Protein AF-K0F991-F1 (afdb_monomer)

Sequence (152 aa):
MQLTHLAVCAATAFAVVGAATGCGTNDTDHSAHAGSSAAAAPARTVTHSTSAATTRDAADPSVTPAQGNIVEDVNCGPVTDAGGGTRTVIAPGTPAGRVGCTEAINVATEYAQTVSNTDAQTVQGWQCHAQPDPRTPSACTKDGLRIELRAG

pLDDT: mean 74.63, std 24.06, range [32.0, 98.69]

Organism: Nocardia brasiliensis (strain ATCC 700358 / HUJEG-1) (NCBI:txid1133849)

Radius of gyration: 27.98 Å; Cα contacts (8 Å, |Δi|>4): 184; chains: 1; bounding box: 71×60×60 Å

Mean predicted aligned error: 19.63 Å

Secondary structure (DSSP, 8-state):
------------------------------------PPP---------------------TT-PPP---PPPPEEEEEEE-TTS-EEEEEE--BTTB---HHHHHHHHHHHHH---SSSEEEETTEEEEE-S-TTS-EEEEETTEEEEEEE-

Nearest PDB structures (foldseek):
  4hz0-assembly2_B  TM=2.000E-01  e=5.967E+00  Escherichia coli K-12

Solvent-accessible surface area (backbone atoms only — not comparable to full-atom values): 10184 Å² total; per-residue (Å²): 135,90,80,82,80,81,85,79,88,78,91,82,82,89,81,89,81,81,90,83,90,79,90,79,89,74,91,74,81,86,76,84,82,86,79,83,82,82,80,87,86,88,85,82,92,81,90,83,81,89,78,93,76,93,71,88,69,75,82,74,87,75,76,67,76,75,79,69,87,78,49,70,67,42,80,60,45,77,40,60,29,70,85,73,46,57,29,35,34,31,26,42,37,32,98,70,36,57,56,54,51,71,60,47,50,53,43,48,35,53,56,40,48,53,90,64,102,55,67,60,51,76,42,99,78,23,50,30,30,65,42,94,46,76,64,40,39,26,38,30,38,45,91,68,26,43,34,35,36,21,66,101

Structure (mmCIF, N/CA/C/O backbone):
data_AF-K0F991-F1
#
_entry.id   AF-K0F991-F1
#
loop_
_atom_site.group_PDB
_atom_site.id
_atom_site.type_symbol
_atom_site.label_atom_id
_atom_site.label_alt_id
_atom_site.label_comp_id
_atom_site.label_asym_id
_atom_site.label_entity_id
_atom_site.label_seq_id
_atom_site.pdbx_PDB_ins_code
_atom_site.Cartn_x
_atom_site.Cartn_y
_atom_site.Cartn_z
_atom_site.occupancy
_atom_site.B_iso_or_equiv
_atom_site.auth_seq_id
_atom_site.auth_comp_id
_atom_site.auth_asym_id
_atom_site.auth_atom_id
_atom_site.pdbx_PDB_model_num
ATOM 1 N N . MET A 1 1 ? 3.679 24.479 -19.689 1.00 43.28 1 MET A N 1
ATOM 2 C CA . MET A 1 1 ? 5.146 24.577 -19.850 1.00 43.28 1 MET A CA 1
ATOM 3 C C . MET A 1 1 ? 5.615 23.176 -20.213 1.00 43.28 1 MET A C 1
ATOM 5 O O . MET A 1 1 ? 5.377 22.265 -19.435 1.00 43.28 1 MET A O 1
ATOM 9 N N . GLN A 1 2 ? 6.077 22.973 -21.446 1.00 43.50 2 GLN A N 1
ATOM 10 C CA . GLN A 1 2 ? 6.310 21.656 -22.049 1.00 43.50 2 GLN A CA 1
ATOM 11 C C . GLN A 1 2 ? 7.630 21.072 -21.520 1.00 43.50 2 GLN A C 1
ATOM 13 O O . GLN A 1 2 ? 8.697 21.558 -21.884 1.00 43.50 2 GLN A O 1
ATOM 18 N N . LEU A 1 3 ? 7.563 20.083 -20.625 1.00 56.44 3 LEU A N 1
ATOM 19 C CA . LEU A 1 3 ? 8.743 19.406 -20.082 1.00 56.44 3 LEU A CA 1
ATOM 20 C C . LEU A 1 3 ? 9.192 18.312 -21.057 1.00 56.44 3 LEU A C 1
ATOM 22 O O . LEU A 1 3 ? 8.543 17.286 -21.232 1.00 56.44 3 LEU A O 1
ATOM 26 N N . THR A 1 4 ? 10.297 18.582 -21.742 1.00 65.94 4 THR A N 1
ATOM 27 C CA . THR A 1 4 ? 11.038 17.650 -22.594 1.00 65.94 4 THR A CA 1
ATOM 28 C C . THR A 1 4 ? 11.607 16.502 -21.760 1.00 65.94 4 THR A C 1
ATOM 30 O O . THR A 1 4 ? 12.564 16.693 -21.012 1.00 65.94 4 THR A O 1
ATOM 33 N N . HIS A 1 5 ? 11.034 15.308 -21.908 1.00 49.31 5 HIS A N 1
ATOM 34 C CA . HIS A 1 5 ? 11.564 14.072 -21.339 1.00 49.31 5 HIS A CA 1
ATOM 35 C C . HIS A 1 5 ? 12.651 13.505 -22.264 1.00 49.31 5 HIS A C 1
ATOM 37 O O . HIS A 1 5 ? 12.359 12.946 -23.319 1.00 49.31 5 HIS A O 1
ATOM 43 N N . LEU A 1 6 ? 13.918 13.674 -21.877 1.00 53.03 6 LEU A N 1
ATOM 44 C CA . LEU A 1 6 ? 15.047 12.963 -22.476 1.00 53.03 6 LEU A CA 1
ATOM 45 C C . LEU A 1 6 ? 15.046 11.520 -21.958 1.00 53.03 6 LEU A C 1
ATOM 47 O O . LEU A 1 6 ? 15.372 11.262 -20.802 1.00 53.03 6 LEU A O 1
ATOM 51 N N . ALA A 1 7 ? 14.653 10.593 -22.829 1.00 51.22 7 ALA A N 1
ATOM 52 C CA . ALA A 1 7 ? 14.771 9.159 -22.618 1.00 51.22 7 ALA A CA 1
ATOM 53 C C . ALA A 1 7 ? 16.254 8.755 -22.643 1.00 51.22 7 ALA A C 1
ATOM 55 O O . ALA A 1 7 ? 16.895 8.786 -23.692 1.00 51.22 7 ALA A O 1
ATOM 56 N N . VAL A 1 8 ? 16.806 8.379 -21.489 1.00 51.38 8 VAL A N 1
ATOM 57 C CA . VAL A 1 8 ? 18.114 7.720 -21.406 1.00 51.38 8 VAL A CA 1
ATOM 58 C C . VAL A 1 8 ? 17.865 6.220 -21.290 1.00 51.38 8 VAL A C 1
ATOM 60 O O . VAL A 1 8 ? 17.507 5.711 -20.232 1.00 51.38 8 VAL A O 1
ATOM 63 N N . CYS A 1 9 ? 18.024 5.517 -22.411 1.00 42.62 9 CYS A N 1
ATOM 64 C CA . CYS A 1 9 ? 18.113 4.064 -22.459 1.00 42.62 9 CYS A CA 1
ATOM 65 C C . C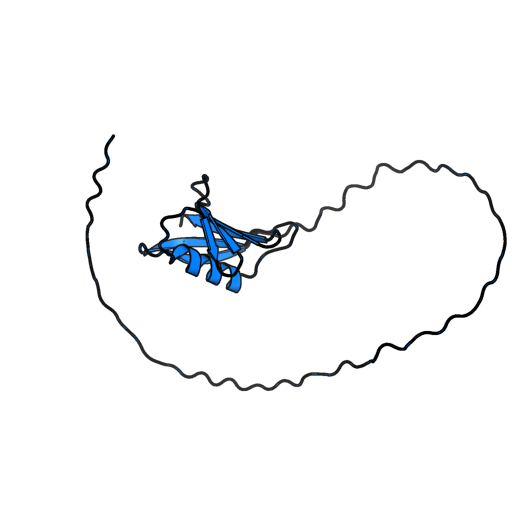YS A 1 9 ? 19.476 3.625 -21.908 1.00 42.62 9 CYS A C 1
ATOM 67 O O . CYS A 1 9 ? 20.502 3.891 -22.530 1.00 42.62 9 CYS A O 1
ATOM 69 N N . ALA A 1 10 ? 19.492 2.907 -20.788 1.00 51.72 10 ALA A N 1
ATOM 70 C CA . ALA A 1 10 ? 20.654 2.137 -20.360 1.00 51.72 10 ALA A CA 1
ATOM 71 C C . ALA A 1 10 ? 20.205 0.708 -20.038 1.00 51.72 10 ALA A C 1
ATOM 73 O O . ALA A 1 10 ? 19.615 0.436 -18.998 1.00 51.72 10 ALA A O 1
ATOM 74 N N . ALA A 1 11 ? 20.454 -0.191 -20.989 1.00 42.09 11 ALA A N 1
ATOM 75 C CA . ALA A 1 11 ? 20.351 -1.627 -20.811 1.00 42.09 11 ALA A CA 1
ATOM 76 C C . ALA A 1 11 ? 21.566 -2.119 -20.012 1.00 42.09 11 ALA A C 1
ATOM 78 O O . ALA A 1 11 ? 22.698 -1.929 -20.456 1.00 42.09 11 ALA A O 1
ATOM 79 N N . THR A 1 12 ? 21.355 -2.787 -18.879 1.00 51.84 12 THR A N 1
ATOM 80 C CA . THR A 1 12 ? 22.387 -3.625 -18.254 1.00 51.84 12 THR A CA 1
ATOM 81 C C . THR A 1 12 ? 21.810 -4.973 -17.846 1.00 51.84 12 THR A C 1
ATOM 83 O O . THR A 1 12 ? 20.674 -5.104 -17.401 1.00 51.84 12 THR A O 1
ATOM 86 N N . ALA A 1 13 ? 22.605 -5.992 -18.149 1.00 47.47 13 ALA A N 1
ATOM 87 C CA . ALA A 1 13 ? 22.217 -7.372 -18.344 1.00 47.47 13 ALA A CA 1
ATOM 88 C C . ALA A 1 13 ? 22.165 -8.209 -17.055 1.00 47.47 13 ALA A C 1
ATOM 90 O O . ALA A 1 13 ? 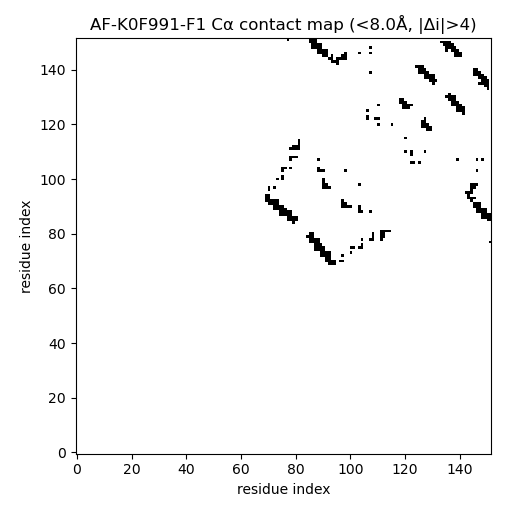22.801 -7.907 -16.050 1.00 47.47 13 ALA A O 1
ATOM 91 N N . PHE A 1 14 ? 21.420 -9.306 -17.184 1.00 45.44 14 PHE A N 1
ATOM 92 C CA . PHE A 1 14 ? 21.256 -10.457 -16.303 1.00 45.44 14 PHE A CA 1
ATOM 93 C C . PHE A 1 14 ? 22.506 -10.908 -15.528 1.00 45.44 14 PHE A C 1
ATOM 95 O O . PHE A 1 14 ? 23.559 -11.158 -16.112 1.00 45.44 14 PHE A O 1
ATOM 102 N N . ALA A 1 15 ? 22.312 -11.198 -14.239 1.00 51.69 15 ALA A N 1
ATOM 103 C CA . ALA A 1 15 ? 23.122 -12.153 -13.488 1.00 51.69 15 ALA A CA 1
ATOM 104 C C . ALA A 1 15 ? 22.183 -13.128 -12.757 1.00 51.69 15 ALA A C 1
ATOM 106 O O . ALA A 1 15 ? 21.577 -12.797 -11.742 1.00 51.69 15 ALA A O 1
ATOM 107 N N . VAL A 1 16 ? 22.034 -14.330 -13.316 1.00 50.00 16 VAL A N 1
ATOM 108 C CA . VAL A 1 16 ? 21.346 -15.465 -12.687 1.00 50.00 16 VAL A CA 1
ATOM 109 C C . VAL A 1 16 ? 22.359 -16.160 -11.780 1.00 50.00 16 VAL A C 1
ATOM 111 O O . VAL A 1 16 ? 23.336 -16.715 -12.280 1.00 50.00 16 VAL A O 1
ATOM 114 N N . VAL A 1 17 ? 22.147 -16.142 -10.461 1.00 55.12 17 VAL A N 1
ATOM 115 C CA . VAL A 1 17 ? 22.965 -16.905 -9.503 1.00 55.12 17 VAL A CA 1
ATOM 116 C C . VAL A 1 17 ? 22.103 -17.935 -8.770 1.00 55.12 17 VAL A C 1
ATOM 118 O O . VAL A 1 17 ? 21.305 -17.612 -7.900 1.00 55.12 17 VAL A O 1
ATOM 121 N N . GLY A 1 18 ? 22.277 -19.180 -9.219 1.00 43.34 18 GLY A N 1
ATOM 122 C CA . GLY A 1 18 ? 22.481 -20.423 -8.462 1.00 43.34 18 GLY A CA 1
ATOM 123 C C . GLY A 1 18 ? 21.960 -20.606 -7.028 1.00 43.34 18 GLY A C 1
ATOM 124 O O . GLY A 1 18 ? 22.493 -20.032 -6.090 1.00 43.34 18 GLY A O 1
ATOM 125 N N . ALA A 1 19 ? 21.041 -21.573 -6.911 1.00 37.34 19 ALA A N 1
ATOM 126 C CA . ALA A 1 19 ? 21.036 -22.750 -6.024 1.00 37.34 19 ALA A CA 1
ATOM 127 C C . ALA A 1 19 ? 21.450 -22.640 -4.536 1.00 37.34 19 ALA A C 1
ATOM 129 O O . ALA A 1 19 ? 22.626 -22.497 -4.216 1.00 37.34 19 ALA A O 1
ATOM 130 N N . ALA A 1 20 ? 20.510 -22.994 -3.646 1.00 49.53 20 ALA A N 1
ATOM 131 C CA . ALA A 1 20 ? 20.776 -23.878 -2.505 1.00 49.53 20 ALA A CA 1
ATOM 132 C C . ALA A 1 20 ? 19.497 -24.608 -2.053 1.00 49.53 20 ALA A C 1
ATOM 134 O O . ALA A 1 20 ? 18.445 -24.015 -1.830 1.00 49.53 20 ALA A O 1
ATOM 135 N N . THR A 1 21 ? 19.623 -25.924 -1.936 1.00 45.50 21 THR A N 1
ATOM 136 C CA . THR A 1 21 ? 18.676 -26.896 -1.389 1.00 45.50 21 THR A CA 1
ATOM 137 C C . THR A 1 21 ? 18.523 -26.745 0.125 1.00 45.50 21 THR A C 1
ATOM 139 O O . THR A 1 21 ? 19.514 -26.838 0.846 1.00 45.50 21 THR A O 1
ATOM 142 N N . GLY A 1 22 ? 17.289 -26.617 0.614 1.00 40.12 22 GLY A N 1
ATOM 143 C CA . GLY A 1 22 ? 16.950 -26.751 2.031 1.00 40.12 22 GLY A CA 1
ATOM 144 C C . GLY A 1 22 ? 15.817 -27.754 2.210 1.00 40.12 22 GLY A C 1
ATOM 145 O O . GLY A 1 22 ? 14.651 -27.385 2.151 1.00 40.12 22 GLY A O 1
ATOM 146 N N . CYS A 1 23 ? 16.170 -29.029 2.391 1.00 42.16 23 CYS A N 1
ATOM 147 C CA . CYS A 1 23 ? 15.261 -30.042 2.920 1.00 42.16 23 CYS A CA 1
ATOM 148 C C . CYS A 1 23 ? 15.019 -29.741 4.403 1.00 42.16 23 CYS A C 1
ATOM 150 O O . CYS A 1 23 ? 15.968 -29.712 5.183 1.00 42.16 23 CYS A O 1
ATOM 152 N N . GLY A 1 24 ? 13.765 -29.537 4.785 1.00 48.66 24 GLY A N 1
ATOM 153 C CA . GLY A 1 24 ? 13.329 -29.473 6.175 1.00 48.66 24 GLY A CA 1
ATOM 154 C C . GLY A 1 24 ? 12.065 -30.300 6.320 1.00 48.66 24 GLY A C 1
ATOM 155 O O . GLY A 1 24 ? 10.964 -29.780 6.179 1.00 48.66 24 GLY A O 1
ATOM 156 N N . THR A 1 25 ? 12.240 -31.603 6.517 1.00 48.09 25 THR A N 1
ATOM 157 C CA . THR A 1 25 ? 11.174 -32.552 6.835 1.00 48.09 25 THR A CA 1
ATOM 158 C C . THR A 1 25 ? 10.936 -32.500 8.337 1.00 48.09 25 THR A C 1
ATOM 160 O O . THR A 1 25 ? 11.799 -32.928 9.097 1.00 48.09 25 THR A O 1
ATOM 163 N N . ASN A 1 26 ? 9.778 -32.017 8.772 1.00 56.16 26 ASN A N 1
ATOM 164 C CA . ASN A 1 26 ? 9.252 -32.332 10.094 1.00 56.16 26 ASN A CA 1
ATOM 165 C C . ASN A 1 26 ? 7.737 -32.477 9.986 1.00 56.16 26 ASN A C 1
ATOM 167 O O . ASN A 1 26 ? 6.984 -31.51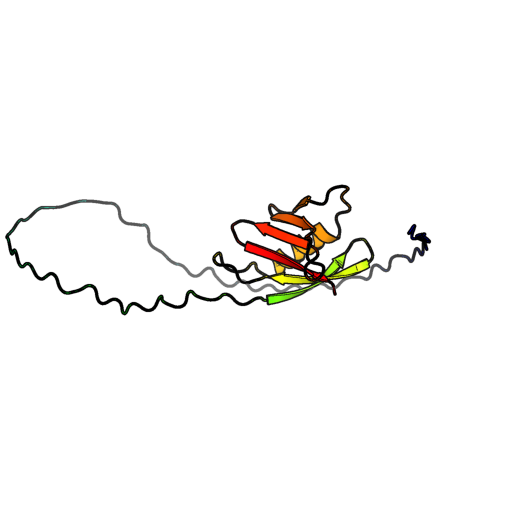2 10.106 1.00 56.16 26 ASN A O 1
ATOM 171 N N . ASP A 1 27 ? 7.319 -33.717 9.741 1.00 44.97 27 ASP A N 1
ATOM 172 C CA . ASP A 1 27 ? 6.026 -34.242 10.146 1.00 44.97 27 ASP A CA 1
ATOM 173 C C . ASP A 1 27 ? 5.733 -33.811 11.591 1.00 44.97 27 ASP A C 1
ATOM 175 O O . ASP A 1 27 ? 6.534 -34.016 12.505 1.00 44.97 27 ASP A O 1
ATOM 179 N N . THR A 1 28 ? 4.596 -33.162 11.809 1.00 57.66 28 THR A N 1
ATOM 180 C CA . THR A 1 28 ? 4.004 -33.052 13.141 1.00 57.66 28 THR A CA 1
ATOM 181 C C . THR A 1 28 ? 2.525 -33.330 12.992 1.00 57.66 28 THR A C 1
ATOM 183 O O . THR A 1 28 ? 1.777 -32.606 12.330 1.00 57.66 28 THR A O 1
ATOM 186 N N . ASP A 1 29 ? 2.172 -34.467 13.569 1.00 47.69 29 ASP A N 1
ATOM 187 C CA . ASP A 1 29 ? 0.898 -35.144 13.538 1.00 47.69 29 ASP A CA 1
ATOM 188 C C . ASP A 1 29 ? -0.301 -34.219 13.730 1.00 47.69 29 ASP A C 1
ATOM 190 O O . ASP A 1 29 ? -0.376 -33.389 14.642 1.00 47.69 29 ASP A O 1
ATOM 194 N N . HIS A 1 30 ? -1.292 -34.434 12.869 1.00 52.72 30 HIS A N 1
ATOM 195 C CA . HIS A 1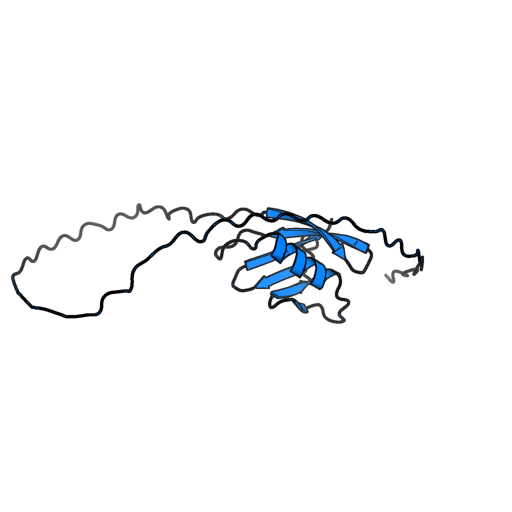 30 ? -2.630 -33.887 13.002 1.00 52.72 30 HIS A CA 1
ATOM 196 C C . HIS A 1 30 ? -3.288 -34.489 14.244 1.00 52.72 30 HIS A C 1
ATOM 198 O O . HIS A 1 30 ? -3.914 -35.548 14.207 1.00 52.72 30 HIS A O 1
ATOM 204 N N . SER A 1 31 ? -3.113 -33.800 15.368 1.00 51.69 31 SER A N 1
ATOM 205 C CA . SER A 1 31 ? -3.831 -34.093 16.598 1.00 51.69 31 SER A CA 1
ATOM 206 C C . SER A 1 31 ? -5.328 -33.866 16.392 1.00 51.69 31 SER A C 1
ATOM 208 O O . SER A 1 31 ? -5.783 -32.805 15.969 1.00 51.69 31 SER A O 1
ATOM 210 N N . ALA A 1 32 ? -6.060 -34.933 16.684 1.00 42.50 32 ALA A N 1
ATOM 211 C CA . ALA A 1 32 ? -7.500 -35.092 16.670 1.00 42.50 32 ALA A CA 1
ATOM 212 C C . ALA A 1 32 ? -8.297 -33.965 17.351 1.00 42.50 32 ALA A C 1
ATOM 214 O O . ALA A 1 32 ? -7.936 -33.518 18.430 1.00 42.50 32 ALA A O 1
ATOM 215 N N . HIS A 1 33 ? -9.464 -33.650 16.784 1.00 41.97 33 HIS A N 1
ATOM 216 C CA . HIS A 1 33 ? -10.719 -33.367 17.501 1.00 41.97 33 HIS A CA 1
ATOM 217 C C . HIS A 1 33 ? -11.860 -33.654 16.499 1.00 41.97 33 HIS A C 1
ATOM 219 O O . HIS A 1 33 ? -12.031 -32.934 15.526 1.00 41.97 33 HIS A O 1
ATOM 225 N N . ALA A 1 34 ? -12.445 -34.854 16.471 1.00 44.56 34 ALA A N 1
ATOM 226 C CA . ALA A 1 34 ? -13.447 -35.402 17.391 1.00 44.56 34 ALA A CA 1
ATOM 227 C C . ALA A 1 34 ? -14.792 -34.653 17.363 1.00 44.56 34 ALA A C 1
ATOM 229 O O . ALA A 1 34 ? -14.881 -33.507 17.790 1.00 44.56 34 ALA A O 1
ATOM 230 N N . GLY A 1 35 ? -15.848 -35.385 16.987 1.00 42.34 35 GLY A N 1
ATOM 231 C CA . GLY A 1 35 ? -17.174 -35.201 17.580 1.00 42.34 35 GLY A CA 1
ATOM 232 C C . GLY A 1 35 ? -18.279 -34.760 16.632 1.00 42.34 35 GLY A C 1
ATOM 233 O O . GLY A 1 35 ? -18.671 -33.600 16.631 1.00 42.34 35 GLY A O 1
ATOM 234 N N . SER A 1 36 ? -18.824 -35.724 15.890 1.00 50.91 36 SER A N 1
ATOM 235 C CA . SER A 1 36 ? -20.085 -35.640 15.155 1.00 50.91 36 SER A CA 1
ATOM 236 C C . SER A 1 36 ? -21.192 -34.962 15.968 1.00 50.91 36 SER A C 1
ATOM 238 O O . SER A 1 36 ? -21.515 -35.384 17.079 1.00 50.91 36 SER A O 1
ATOM 240 N N . SER A 1 37 ? -21.799 -33.928 15.388 1.00 47.97 37 SER A N 1
ATOM 241 C CA . SER A 1 37 ? -22.950 -33.231 15.952 1.00 47.97 37 SER A CA 1
ATOM 242 C C . SER A 1 37 ? -24.149 -34.177 16.067 1.00 47.97 37 SER A C 1
ATOM 244 O O . SER A 1 37 ? -24.618 -34.738 15.076 1.00 47.97 37 SER A O 1
ATOM 246 N N . ALA A 1 38 ? -24.626 -34.360 17.297 1.00 45.34 38 ALA A N 1
ATOM 247 C CA . ALA A 1 38 ? -25.811 -35.137 17.616 1.00 45.34 38 ALA A CA 1
ATOM 248 C C . ALA A 1 38 ? -27.073 -34.487 17.029 1.00 45.34 38 ALA A C 1
ATOM 250 O O . ALA A 1 38 ? -27.307 -33.285 17.166 1.00 45.34 38 ALA A O 1
ATOM 251 N N . ALA A 1 39 ? -27.887 -35.322 16.388 1.00 43.75 39 ALA A N 1
ATOM 252 C CA . ALA A 1 39 ? -29.185 -34.976 15.845 1.00 43.75 39 ALA A CA 1
ATOM 253 C C . ALA A 1 39 ? -30.269 -34.890 16.939 1.00 43.75 39 ALA A C 1
ATOM 255 O O . ALA A 1 39 ? -30.332 -35.712 17.849 1.00 43.75 39 ALA A O 1
ATOM 256 N N . ALA A 1 40 ? -31.109 -33.868 16.767 1.00 32.00 40 ALA A N 1
ATOM 257 C CA . ALA A 1 40 ? -32.489 -33.647 17.203 1.00 32.00 40 ALA A CA 1
ATOM 258 C C . ALA A 1 40 ? -33.236 -34.717 18.035 1.00 32.00 40 ALA A C 1
ATOM 260 O O . ALA A 1 40 ? -33.385 -35.855 17.602 1.00 32.00 40 ALA A O 1
ATOM 261 N N . ALA A 1 41 ? -33.927 -34.253 19.090 1.00 40.12 41 ALA A N 1
ATOM 262 C CA . ALA A 1 41 ? -35.376 -34.462 19.278 1.00 40.12 41 ALA A CA 1
ATOM 263 C C . ALA A 1 41 ? -35.964 -33.529 20.374 1.00 40.12 41 ALA A C 1
ATOM 265 O O . ALA A 1 41 ? -35.247 -33.170 21.308 1.00 40.12 41 ALA A O 1
ATOM 266 N N . PRO A 1 42 ? -37.255 -33.131 20.286 1.00 50.22 42 PRO A N 1
ATOM 267 C CA . PRO A 1 42 ? -37.875 -32.109 21.134 1.00 50.22 42 PRO A CA 1
ATOM 268 C C . PRO A 1 42 ? -38.727 -32.699 22.271 1.00 50.22 42 PRO A C 1
ATOM 270 O O . PRO A 1 42 ? -39.351 -33.747 22.105 1.00 50.22 42 PRO A O 1
ATOM 273 N N . ALA A 1 43 ? -38.869 -31.977 23.389 1.00 38.56 43 ALA A N 1
ATOM 274 C CA . ALA A 1 43 ? -39.956 -32.226 24.336 1.00 38.56 43 ALA A CA 1
ATOM 275 C C . ALA A 1 43 ? -40.281 -31.026 25.252 1.00 38.56 43 ALA A C 1
ATOM 277 O O . ALA A 1 43 ? -39.513 -30.684 26.141 1.00 38.56 43 ALA A O 1
ATOM 278 N N . ARG A 1 44 ? -41.520 -30.537 25.084 1.00 43.56 44 ARG A N 1
ATOM 279 C CA . ARG A 1 44 ? -42.522 -30.281 26.143 1.00 43.56 44 ARG A CA 1
ATOM 280 C C . ARG A 1 44 ? -42.407 -29.013 27.009 1.00 43.56 44 ARG A C 1
ATOM 282 O O . ARG A 1 44 ? -41.754 -28.975 28.039 1.00 43.56 44 ARG A O 1
ATOM 289 N N . THR A 1 45 ? -43.209 -28.029 26.601 1.00 38.69 45 THR A N 1
ATOM 290 C CA . THR A 1 45 ? -44.314 -27.393 27.352 1.00 38.69 45 THR A CA 1
ATOM 291 C C . THR A 1 45 ? -44.398 -27.628 28.868 1.00 38.69 45 THR A C 1
ATOM 293 O O . THR A 1 45 ? -44.756 -28.734 29.255 1.00 38.69 45 THR A O 1
ATOM 296 N N . VAL A 1 46 ? -44.253 -26.558 29.669 1.00 47.91 46 VAL A N 1
ATOM 297 C CA . VAL A 1 46 ? -45.114 -26.155 30.820 1.00 47.91 46 VAL A CA 1
ATOM 298 C C . VAL A 1 46 ? -44.869 -24.643 31.047 1.00 47.91 46 VAL A C 1
ATOM 300 O O . VAL A 1 46 ? -43.743 -24.238 31.297 1.00 47.91 46 VAL A O 1
ATOM 303 N N . THR A 1 47 ? -45.769 -23.743 30.646 1.00 35.78 47 THR A N 1
ATOM 304 C CA . THR A 1 47 ? -46.748 -23.017 31.490 1.00 35.78 47 THR A CA 1
ATOM 305 C C . THR A 1 47 ? -46.204 -22.528 32.847 1.00 35.78 47 THR A C 1
ATOM 307 O O . THR A 1 47 ? -45.801 -23.342 33.669 1.00 35.78 47 THR A O 1
ATOM 310 N N . HIS A 1 48 ? -46.242 -21.213 33.108 1.00 41.19 48 HIS A N 1
ATOM 311 C CA . HIS A 1 48 ? -47.049 -20.572 34.169 1.00 41.19 48 HIS A CA 1
ATOM 312 C C . HIS A 1 48 ? -46.561 -19.156 34.534 1.00 41.19 48 HIS A C 1
ATOM 314 O O . HIS A 1 48 ? -45.415 -18.939 34.904 1.00 41.19 48 HIS A O 1
ATOM 320 N N . SER A 1 49 ? -47.546 -18.255 34.523 1.00 42.16 49 SER A N 1
ATOM 321 C CA . SER A 1 49 ? -47.780 -17.166 35.478 1.00 42.16 49 SER A CA 1
ATOM 322 C C . SER A 1 49 ? -46.877 -15.927 35.485 1.00 42.16 49 SER A C 1
ATOM 324 O O . SER A 1 49 ? -45.824 -15.871 36.104 1.00 42.16 49 SER A O 1
ATOM 326 N N . THR A 1 50 ? -47.439 -14.880 34.876 1.00 37.69 50 THR A N 1
ATOM 327 C CA . THR A 1 50 ? -47.765 -13.587 35.504 1.00 37.69 50 THR A CA 1
ATOM 328 C C . THR A 1 50 ? -46.782 -13.025 36.535 1.00 37.69 50 THR A C 1
ATOM 330 O O . THR A 1 50 ? -46.782 -13.424 37.695 1.00 37.69 50 THR A O 1
ATOM 333 N N . SER A 1 51 ? -46.100 -11.942 36.164 1.00 42.75 51 SER A N 1
ATOM 334 C CA . SER A 1 51 ? -45.953 -10.768 37.032 1.00 42.75 51 SER A CA 1
ATOM 335 C C . SER A 1 51 ? -45.698 -9.537 36.175 1.00 42.75 51 SER A C 1
ATOM 337 O O . SER A 1 51 ? -44.640 -9.363 35.578 1.00 42.75 51 SER A O 1
ATOM 339 N N . ALA A 1 52 ? -46.723 -8.694 36.100 1.00 41.88 52 ALA A N 1
ATOM 340 C CA . ALA A 1 52 ? -46.576 -7.303 35.734 1.00 41.88 52 ALA A CA 1
ATOM 341 C C . ALA A 1 52 ? -45.767 -6.602 36.834 1.00 41.88 52 ALA A C 1
ATOM 343 O O . ALA A 1 52 ? -46.176 -6.604 37.992 1.00 41.88 52 ALA A O 1
ATOM 344 N N . ALA A 1 53 ? -44.648 -5.985 36.470 1.00 49.81 53 ALA A N 1
ATOM 345 C CA . ALA A 1 53 ? -44.013 -4.949 37.270 1.00 49.81 53 ALA A CA 1
ATOM 346 C C . ALA A 1 53 ? -43.395 -3.931 36.314 1.00 49.81 53 ALA A C 1
ATOM 348 O O . ALA A 1 53 ? -42.335 -4.125 35.727 1.00 49.81 53 ALA A O 1
ATOM 349 N N . THR A 1 54 ? -44.145 -2.856 36.117 1.00 41.53 54 THR A N 1
ATOM 350 C CA . THR A 1 54 ? -43.720 -1.630 35.463 1.00 41.53 54 THR A CA 1
ATOM 351 C C . THR A 1 54 ? -42.663 -0.953 36.331 1.00 41.53 54 THR A C 1
ATOM 353 O O . THR A 1 54 ? -43.007 -0.292 37.305 1.00 41.53 54 THR A O 1
ATOM 356 N N . THR A 1 55 ? -41.395 -1.039 35.950 1.00 46.81 55 THR A N 1
ATOM 357 C CA . THR A 1 55 ? -40.409 -0.008 36.281 1.00 46.81 55 THR A CA 1
ATOM 358 C C . THR A 1 55 ? -39.750 0.429 34.984 1.00 46.81 55 THR A C 1
ATOM 360 O O . THR A 1 55 ? -38.925 -0.259 34.392 1.00 46.81 55 THR A O 1
ATOM 363 N N . ARG A 1 56 ? -40.189 1.597 34.505 1.00 48.31 56 ARG A N 1
ATOM 364 C CA . ARG A 1 56 ? -39.426 2.425 33.573 1.00 48.31 56 ARG A CA 1
ATOM 365 C C . ARG A 1 56 ? -38.231 2.952 34.360 1.00 48.31 56 ARG A C 1
ATOM 367 O O . ARG A 1 56 ? -38.270 4.082 34.835 1.00 48.31 56 ARG A O 1
ATOM 374 N N . ASP A 1 57 ? -37.246 2.095 34.589 1.00 50.66 57 ASP A N 1
ATOM 375 C CA . ASP A 1 57 ? -35.955 2.564 35.059 1.00 50.66 57 ASP A CA 1
ATOM 376 C C . ASP A 1 57 ? -35.283 3.260 33.882 1.00 50.66 57 ASP A C 1
ATOM 378 O O . ASP A 1 57 ? -35.312 2.781 32.743 1.00 50.66 57 ASP A O 1
ATOM 382 N N . ALA A 1 58 ? -34.840 4.477 34.151 1.00 54.69 58 ALA A N 1
ATOM 383 C CA . ALA A 1 58 ? -34.314 5.387 33.165 1.00 54.69 58 ALA A CA 1
ATOM 384 C C . ALA A 1 58 ? -33.176 4.701 32.406 1.00 54.69 58 ALA A C 1
ATOM 386 O O . ALA A 1 58 ? -32.292 4.099 33.010 1.00 54.69 58 ALA A O 1
ATOM 387 N N . ALA A 1 59 ? -33.207 4.795 31.077 1.00 54.19 59 ALA A N 1
ATOM 388 C CA . ALA A 1 59 ? -32.055 4.463 30.261 1.00 54.19 59 ALA A CA 1
ATOM 389 C C . ALA A 1 59 ? -30.874 5.292 30.779 1.00 54.19 59 ALA A C 1
ATOM 391 O O . ALA A 1 59 ? -30.869 6.508 30.603 1.00 54.19 59 ALA A O 1
ATOM 392 N N . ASP A 1 60 ? -29.933 4.644 31.463 1.00 59.28 60 ASP A N 1
ATOM 393 C CA . ASP A 1 60 ? -28.642 5.222 31.806 1.00 59.28 60 ASP A CA 1
ATOM 394 C C . ASP A 1 60 ? -27.962 5.636 30.488 1.00 59.28 60 ASP A C 1
ATOM 396 O O . ASP A 1 60 ? -27.664 4.773 29.656 1.00 59.28 60 ASP A O 1
ATOM 400 N N . PRO A 1 61 ? -27.749 6.938 30.227 1.00 59.84 61 PRO A N 1
ATOM 401 C CA . PRO A 1 61 ? -27.086 7.377 29.009 1.00 59.84 61 PRO A CA 1
ATOM 402 C C . PRO A 1 61 ? -25.552 7.278 29.115 1.00 59.84 61 PRO A C 1
ATOM 404 O O . PRO A 1 61 ? -24.853 7.934 28.346 1.00 59.84 61 PRO A O 1
ATOM 407 N N . SER A 1 62 ? -25.001 6.471 30.032 1.00 57.75 62 SER A N 1
ATOM 408 C CA . SER A 1 62 ? -23.558 6.405 30.299 1.00 57.75 62 SER A CA 1
ATOM 409 C C . SER A 1 62 ? -22.862 5.205 29.655 1.00 57.75 62 SER A C 1
ATOM 411 O O . SER A 1 62 ? -21.715 4.904 30.000 1.00 57.75 62 SER A O 1
ATOM 413 N N . VAL A 1 63 ? -23.483 4.542 28.670 1.00 57.97 63 VAL A N 1
ATOM 414 C CA . VAL A 1 63 ? -22.755 3.599 27.808 1.00 57.97 63 VAL A CA 1
ATOM 415 C C . VAL A 1 63 ? -21.816 4.407 26.912 1.00 57.97 63 VAL A C 1
ATOM 417 O O . VAL A 1 63 ? -22.150 4.798 25.795 1.00 57.97 63 VAL A O 1
ATOM 420 N N . THR A 1 64 ? -20.620 4.678 27.431 1.00 66.75 64 THR A N 1
ATOM 421 C CA . THR A 1 64 ? -19.485 5.122 26.622 1.00 66.75 64 THR A CA 1
ATOM 422 C C . THR A 1 64 ? -19.313 4.077 25.521 1.00 66.75 64 THR A C 1
ATOM 424 O O . THR A 1 64 ? -19.187 2.896 25.861 1.00 66.75 64 THR A O 1
ATOM 427 N N . PRO A 1 65 ? -19.353 4.445 24.224 1.00 57.81 65 PRO A N 1
ATOM 428 C CA . PRO A 1 65 ? -19.132 3.485 23.156 1.00 57.81 65 PRO A CA 1
ATOM 429 C C . PRO A 1 65 ? -17.827 2.756 23.447 1.00 57.81 65 PRO A C 1
ATOM 431 O O . PRO A 1 65 ? -16.788 3.402 23.611 1.00 57.81 65 PRO A O 1
ATOM 434 N N . ALA A 1 66 ? -17.892 1.429 23.575 1.00 65.44 66 ALA A N 1
ATOM 435 C CA . ALA A 1 66 ? -16.691 0.621 23.678 1.00 65.44 66 ALA A CA 1
ATOM 436 C C . ALA A 1 66 ? -15.782 1.036 22.519 1.00 65.44 66 ALA A C 1
ATOM 438 O O . ALA A 1 66 ? -16.219 1.049 21.365 1.00 65.44 66 ALA A O 1
ATOM 439 N N . GLN A 1 67 ? -14.563 1.464 22.842 1.00 64.75 67 GLN A N 1
ATOM 440 C CA . GLN A 1 67 ? -13.570 1.841 21.848 1.00 64.75 67 GLN A CA 1
ATOM 441 C C . GLN A 1 67 ? -13.408 0.626 20.937 1.00 64.75 67 GLN A C 1
ATOM 443 O O . GLN A 1 67 ? -12.943 -0.423 21.381 1.00 64.75 67 GLN A O 1
ATOM 448 N N . GLY A 1 68 ? -13.902 0.728 19.700 1.00 70.62 68 GLY A N 1
ATOM 449 C CA . GLY A 1 68 ? -13.758 -0.350 18.732 1.00 70.62 68 GLY A CA 1
ATOM 450 C C . GLY A 1 68 ? -12.284 -0.730 18.638 1.00 70.62 68 GLY A C 1
ATOM 451 O O . GLY A 1 68 ? -11.422 0.140 18.761 1.00 70.62 68 GLY A O 1
ATOM 452 N N . ASN A 1 69 ? -11.992 -2.020 18.464 1.00 77.31 69 ASN A N 1
ATOM 453 C CA . ASN A 1 69 ? -10.619 -2.489 18.305 1.00 77.31 69 ASN A CA 1
ATOM 454 C C . ASN A 1 69 ? -9.971 -1.737 17.135 1.00 77.31 69 ASN A C 1
ATOM 456 O O . ASN A 1 69 ? -10.315 -1.971 15.976 1.00 77.31 69 ASN A O 1
ATOM 460 N N . ILE A 1 70 ? -9.067 -0.805 17.443 1.00 85.56 70 ILE A N 1
ATOM 461 C CA . ILE A 1 70 ? -8.285 -0.103 16.432 1.00 85.56 70 ILE A CA 1
ATOM 462 C C . ILE A 1 70 ? -7.237 -1.093 15.944 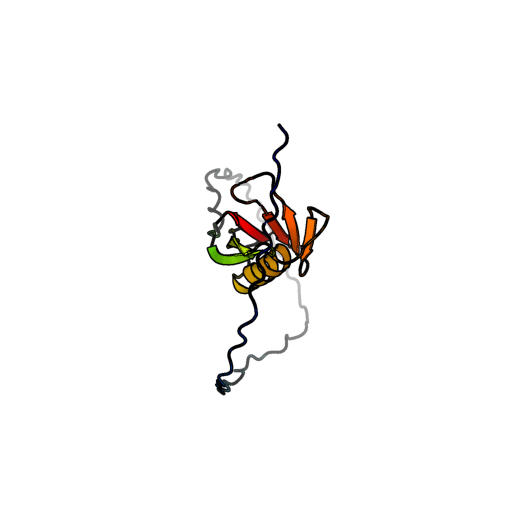1.00 85.56 70 ILE A C 1
ATOM 464 O O . ILE A 1 70 ? -6.408 -1.576 16.714 1.00 85.56 70 ILE A O 1
ATOM 468 N N . VAL A 1 71 ? -7.295 -1.417 14.660 1.00 92.81 71 VAL A N 1
ATOM 469 C CA . VAL A 1 71 ? -6.260 -2.201 13.997 1.00 92.81 71 VAL A CA 1
ATOM 470 C C . VAL A 1 71 ? -5.183 -1.214 13.552 1.00 92.81 71 VAL A C 1
ATOM 472 O O . VAL A 1 71 ? -5.494 -0.241 12.877 1.00 92.81 71 VAL A O 1
ATOM 475 N N . GLU A 1 72 ? -3.935 -1.418 13.965 1.00 95.44 72 GLU A N 1
ATOM 476 C CA . GLU A 1 72 ? -2.825 -0.539 13.567 1.00 95.44 72 GLU A CA 1
ATOM 477 C C . GLU A 1 72 ? -2.379 -0.792 12.119 1.00 95.44 72 GLU A C 1
ATOM 479 O O . GLU A 1 72 ? -2.562 -1.886 11.579 1.00 95.44 72 GLU A O 1
ATOM 484 N N . ASP A 1 73 ? -1.743 0.198 11.501 1.00 97.38 73 ASP A N 1
ATOM 485 C CA . ASP 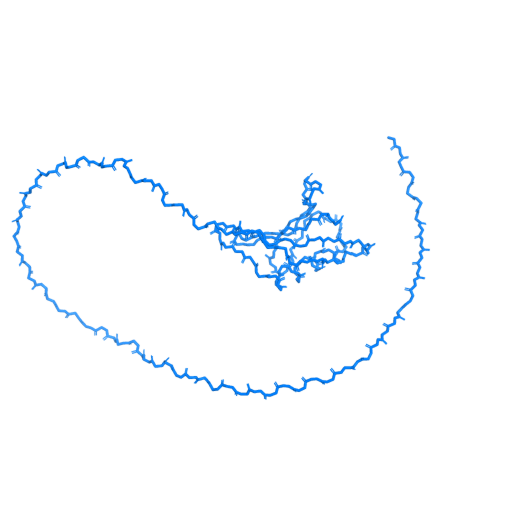A 1 73 ? -1.103 0.043 10.195 1.00 97.38 73 ASP A CA 1
ATOM 486 C C . ASP A 1 73 ? 0.200 -0.759 10.320 1.00 97.38 73 ASP A C 1
ATOM 488 O O . ASP A 1 73 ? 0.956 -0.599 11.278 1.00 97.38 73 ASP A O 1
ATOM 492 N N . VAL A 1 74 ? 0.510 -1.586 9.320 1.00 98.44 74 VAL A N 1
ATOM 493 C CA . VAL A 1 74 ? 1.782 -2.322 9.248 1.00 98.44 74 VAL A CA 1
ATOM 494 C C . VAL A 1 74 ? 2.541 -1.940 7.989 1.00 98.44 74 VAL A C 1
ATOM 496 O O . VAL A 1 74 ? 2.003 -1.990 6.885 1.00 98.44 74 VAL A O 1
ATOM 499 N N . ASN A 1 75 ? 3.820 -1.601 8.148 1.00 98.25 75 ASN A N 1
ATOM 500 C CA . ASN A 1 75 ? 4.742 -1.473 7.028 1.00 98.25 75 ASN A CA 1
ATOM 501 C C . ASN A 1 75 ? 5.235 -2.862 6.609 1.00 98.25 75 ASN A C 1
ATOM 503 O O . ASN A 1 75 ? 5.956 -3.520 7.357 1.00 98.25 75 ASN A O 1
ATOM 507 N N . CYS A 1 76 ? 4.842 -3.296 5.417 1.00 98.44 76 CYS A N 1
ATOM 508 C CA . CYS A 1 76 ? 5.200 -4.593 4.857 1.00 98.44 76 CYS A CA 1
ATOM 509 C C . CYS A 1 76 ? 6.520 -4.579 4.078 1.00 98.44 76 CYS A C 1
ATOM 511 O O . CYS A 1 76 ? 6.986 -5.636 3.658 1.00 98.44 76 CYS A O 1
ATOM 513 N N . GLY A 1 77 ? 7.143 -3.410 3.927 1.00 98.12 77 GLY A N 1
ATOM 514 C CA . GLY A 1 77 ? 8.429 -3.238 3.269 1.00 98.12 77 GLY A CA 1
ATOM 515 C C . GLY A 1 77 ? 8.322 -2.735 1.827 1.00 98.12 77 GLY A C 1
ATOM 516 O O . GLY A 1 77 ? 7.243 -2.358 1.360 1.00 98.12 77 GLY A O 1
ATOM 517 N N . PRO A 1 78 ? 9.466 -2.657 1.132 1.00 97.88 78 PRO A N 1
ATOM 518 C CA . PRO A 1 78 ? 9.538 -2.112 -0.213 1.00 97.88 78 PRO A CA 1
ATOM 519 C C . PRO A 1 78 ? 9.136 -3.127 -1.291 1.00 97.88 78 PRO A C 1
ATOM 521 O O . PRO A 1 78 ? 9.394 -4.323 -1.167 1.00 97.88 78 PRO A O 1
ATOM 524 N N . VAL A 1 79 ? 8.599 -2.616 -2.396 1.00 97.50 79 VAL A N 1
ATOM 525 C CA . VAL A 1 79 ? 8.461 -3.310 -3.686 1.00 97.50 79 VAL A CA 1
ATOM 526 C C . VAL A 1 79 ? 9.058 -2.450 -4.797 1.00 97.50 79 VAL A C 1
ATOM 528 O O . VAL A 1 79 ? 9.071 -1.221 -4.691 1.00 97.50 79 VAL A O 1
ATOM 531 N N . THR A 1 80 ? 9.548 -3.087 -5.859 1.00 96.69 80 THR A N 1
ATOM 532 C CA . THR A 1 80 ? 10.110 -2.401 -7.031 1.00 96.69 80 THR A CA 1
ATOM 533 C C . THR A 1 80 ? 9.090 -2.375 -8.166 1.00 96.69 80 THR A C 1
ATOM 535 O O . THR A 1 80 ? 8.544 -3.418 -8.529 1.00 96.69 80 THR A O 1
ATOM 538 N N . ASP A 1 81 ? 8.831 -1.190 -8.718 1.00 94.19 81 ASP A N 1
ATOM 539 C CA . ASP A 1 81 ? 7.947 -1.001 -9.870 1.00 94.19 81 ASP A CA 1
ATOM 540 C C . ASP A 1 81 ? 8.647 -1.302 -11.206 1.00 94.19 81 ASP A C 1
ATOM 542 O O . ASP A 1 81 ? 9.871 -1.432 -11.278 1.00 94.19 81 ASP A O 1
ATOM 546 N N . ALA A 1 82 ? 7.870 -1.415 -12.287 1.00 93.31 82 ALA A N 1
ATOM 547 C CA . ALA A 1 82 ? 8.390 -1.703 -13.628 1.00 93.31 82 ALA A CA 1
ATOM 548 C C . ALA A 1 82 ? 9.421 -0.671 -14.134 1.00 93.31 82 ALA A C 1
ATOM 550 O O . ALA A 1 82 ? 10.223 -0.985 -15.014 1.00 93.31 82 ALA A O 1
ATOM 551 N N . GLY A 1 83 ? 9.411 0.552 -13.594 1.00 92.94 83 GLY A N 1
ATOM 552 C CA . GLY A 1 83 ? 10.374 1.608 -13.903 1.00 92.94 83 GLY A CA 1
ATOM 553 C C . GLY A 1 83 ? 11.647 1.562 -13.053 1.00 92.94 83 GLY A C 1
ATOM 554 O O . GLY A 1 83 ? 12.510 2.423 -13.219 1.00 92.94 83 GLY A O 1
ATOM 555 N N . GLY A 1 84 ? 11.778 0.591 -12.14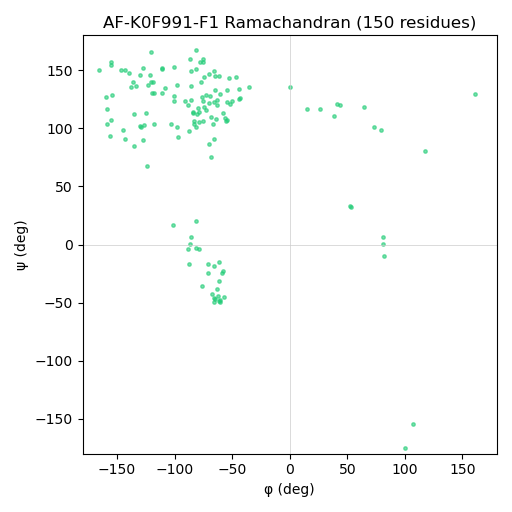4 1.00 94.06 84 GLY A N 1
ATOM 556 C CA . GLY A 1 84 ? 12.891 0.487 -11.200 1.00 94.06 84 GLY A CA 1
ATOM 557 C C . GLY A 1 84 ? 12.757 1.392 -9.971 1.00 94.06 84 GLY A C 1
ATOM 558 O O . GLY A 1 84 ? 13.695 1.473 -9.178 1.00 94.06 84 GLY A O 1
ATOM 559 N N . GLY A 1 85 ? 11.622 2.074 -9.797 1.00 94.00 85 GLY A N 1
ATOM 560 C CA . GLY A 1 85 ? 11.327 2.844 -8.593 1.00 94.00 85 GLY A CA 1
ATOM 561 C C . GLY A 1 85 ? 10.947 1.946 -7.416 1.00 94.00 85 GLY A C 1
ATOM 562 O O . GLY A 1 85 ? 10.551 0.795 -7.592 1.00 94.00 85 GLY A O 1
ATOM 563 N N . THR A 1 86 ? 11.061 2.478 -6.199 1.00 96.25 86 THR A N 1
ATOM 564 C CA . THR A 1 86 ? 10.685 1.766 -4.969 1.00 96.25 86 THR A CA 1
ATOM 565 C C . THR A 1 86 ? 9.414 2.362 -4.376 1.00 96.25 86 THR A C 1
ATOM 567 O O . THR A 1 86 ? 9.287 3.581 -4.241 1.00 96.25 86 THR A O 1
ATOM 570 N N . ARG A 1 87 ? 8.480 1.498 -3.974 1.00 96.44 87 ARG A N 1
ATOM 571 C CA . ARG A 1 87 ? 7.266 1.857 -3.231 1.00 96.44 87 ARG A CA 1
ATOM 572 C C . ARG A 1 87 ? 7.247 1.138 -1.898 1.00 96.44 87 ARG A C 1
ATOM 574 O O . ARG A 1 87 ? 7.593 -0.035 -1.832 1.00 96.44 87 ARG A O 1
ATOM 581 N N . THR A 1 88 ? 6.815 1.822 -0.847 1.00 98.44 88 THR A N 1
ATOM 582 C CA . THR A 1 88 ? 6.627 1.190 0.464 1.00 98.44 88 THR A CA 1
ATOM 583 C C . THR A 1 88 ? 5.203 0.668 0.565 1.00 98.44 88 THR A C 1
ATOM 585 O O . THR A 1 88 ? 4.255 1.439 0.419 1.00 98.44 88 THR A O 1
ATOM 588 N N . VAL A 1 89 ? 5.043 -0.625 0.826 1.00 98.62 89 VAL A N 1
ATOM 589 C CA . VAL A 1 89 ? 3.734 -1.263 0.969 1.00 98.62 89 VAL A CA 1
ATOM 590 C C . VAL A 1 89 ? 3.278 -1.157 2.413 1.00 98.62 89 VAL A C 1
ATOM 592 O O . VAL A 1 89 ? 3.932 -1.665 3.322 1.00 98.62 89 VAL A O 1
ATOM 595 N N . ILE A 1 90 ? 2.137 -0.513 2.624 1.00 98.56 90 ILE A N 1
ATOM 596 C CA . ILE A 1 90 ? 1.479 -0.422 3.922 1.00 98.56 90 ILE A CA 1
ATOM 597 C C . ILE A 1 90 ? 0.188 -1.238 3.869 1.00 98.56 90 ILE A C 1
ATOM 599 O O . ILE A 1 90 ? -0.623 -1.088 2.955 1.00 98.56 90 ILE A O 1
ATOM 603 N N . ALA A 1 91 ? -0.001 -2.094 4.865 1.00 98.50 91 ALA A N 1
ATOM 604 C CA . ALA A 1 91 ? -1.261 -2.760 5.150 1.00 98.50 91 ALA A CA 1
ATOM 605 C C . ALA A 1 91 ? -1.972 -1.966 6.259 1.00 98.50 91 ALA A C 1
ATOM 607 O O . ALA A 1 91 ? -1.672 -2.182 7.438 1.00 98.50 91 ALA A O 1
ATOM 608 N N . PRO A 1 92 ? -2.850 -1.005 5.922 1.00 97.75 92 PRO A N 1
ATOM 609 C CA . PRO A 1 92 ? -3.568 -0.235 6.923 1.00 97.75 92 PRO A CA 1
ATOM 610 C C . PRO A 1 92 ? -4.541 -1.104 7.718 1.00 97.75 92 PRO A C 1
ATOM 612 O O . PRO A 1 92 ? -5.113 -2.074 7.206 1.00 97.75 92 PRO A O 1
ATOM 615 N N . GLY A 1 93 ? -4.760 -0.729 8.972 1.00 96.62 93 GLY A N 1
ATOM 616 C CA . GLY A 1 93 ? -5.840 -1.299 9.754 1.00 96.62 93 GLY A CA 1
ATOM 617 C C . GLY A 1 93 ? -7.190 -0.723 9.338 1.00 96.62 93 GLY A C 1
ATOM 618 O O . GLY A 1 93 ? -7.394 0.487 9.295 1.00 96.62 93 GLY A O 1
ATOM 619 N N . THR A 1 94 ? -8.134 -1.602 9.024 1.00 95.38 94 THR A N 1
ATOM 620 C CA . THR A 1 94 ? -9.504 -1.247 8.630 1.00 95.38 94 THR A CA 1
ATOM 621 C C . THR A 1 94 ? -10.510 -1.876 9.600 1.00 95.38 94 THR A C 1
ATOM 623 O O . THR A 1 94 ? -10.153 -2.805 10.331 1.00 95.38 94 THR A O 1
ATOM 626 N N . PRO A 1 95 ? -11.790 -1.458 9.598 1.00 94.31 95 PRO A N 1
ATOM 627 C CA . PRO A 1 95 ? -12.834 -2.150 10.359 1.00 94.31 95 PRO A CA 1
ATOM 628 C C . PRO A 1 95 ? -13.009 -3.629 9.976 1.00 94.31 95 PRO A C 1
ATOM 630 O O . PRO A 1 95 ? -13.465 -4.419 10.797 1.00 94.31 95 PRO A O 1
ATOM 633 N N . ALA A 1 96 ? -12.634 -4.010 8.748 1.00 95.31 96 ALA A N 1
ATOM 634 C CA . ALA A 1 96 ? -12.629 -5.399 8.285 1.00 95.31 96 ALA A CA 1
ATOM 635 C C . ALA A 1 96 ? -11.379 -6.184 8.736 1.00 95.31 96 ALA A C 1
ATOM 637 O O . ALA A 1 96 ? -11.268 -7.378 8.469 1.00 95.31 96 ALA A O 1
ATOM 638 N N . GLY A 1 97 ? -10.431 -5.532 9.416 1.00 96.56 97 GLY A N 1
ATOM 639 C CA . GLY A 1 97 ? -9.135 -6.088 9.785 1.00 96.56 97 GLY A CA 1
ATOM 640 C C . GLY A 1 97 ? -7.995 -5.506 8.951 1.00 96.56 97 GLY A C 1
ATOM 641 O O . GLY A 1 97 ? -8.067 -4.385 8.447 1.00 96.56 97 GLY A O 1
ATOM 642 N N . ARG A 1 98 ? -6.912 -6.269 8.818 1.00 97.69 98 ARG A N 1
ATOM 643 C CA . ARG A 1 98 ? -5.719 -5.886 8.060 1.00 97.69 98 ARG A CA 1
ATOM 644 C C . ARG A 1 98 ? -5.229 -7.080 7.257 1.00 97.69 98 ARG A C 1
ATOM 646 O O . ARG A 1 98 ? -5.150 -8.189 7.781 1.00 97.69 98 ARG A O 1
ATOM 653 N N . VAL A 1 99 ? -4.881 -6.832 6.001 1.00 98.06 99 VAL A N 1
ATOM 654 C CA . VAL A 1 99 ? -4.284 -7.829 5.108 1.00 98.06 99 VAL A CA 1
ATOM 655 C C . VAL A 1 99 ? -2.899 -8.262 5.609 1.00 98.06 99 VAL A C 1
ATOM 657 O O . VAL A 1 99 ? -2.146 -7.465 6.171 1.00 98.06 99 VAL A O 1
ATOM 660 N N . GLY A 1 100 ? -2.547 -9.535 5.424 1.00 98.19 100 GLY A N 1
ATOM 661 C CA . GLY A 1 100 ? -1.213 -10.034 5.760 1.00 98.19 100 GLY A CA 1
ATOM 662 C C . GLY A 1 100 ? -0.144 -9.488 4.810 1.00 98.19 100 GLY A C 1
ATOM 663 O O . GLY A 1 100 ? -0.398 -9.318 3.619 1.00 98.19 100 GLY A O 1
ATOM 664 N N . CYS A 1 101 ? 1.078 -9.262 5.306 1.00 98.56 101 CYS A N 1
ATOM 665 C CA . CYS A 1 101 ? 2.131 -8.665 4.480 1.00 98.56 101 CYS A CA 1
ATOM 666 C C . CYS A 1 101 ? 2.519 -9.498 3.256 1.00 98.56 101 CYS A C 1
ATOM 668 O O . CYS A 1 101 ? 2.834 -8.922 2.223 1.00 98.56 101 CYS A O 1
ATOM 670 N N . THR A 1 102 ? 2.443 -10.829 3.322 1.00 98.56 102 THR A N 1
ATOM 671 C CA . THR A 1 102 ? 2.698 -11.682 2.152 1.00 98.56 102 THR A CA 1
ATOM 672 C C . THR A 1 102 ? 1.714 -11.398 1.016 1.00 98.56 102 THR A C 1
ATOM 674 O O . THR A 1 102 ? 2.135 -11.191 -0.117 1.00 98.56 102 THR A O 1
ATOM 677 N N . GLU A 1 103 ? 0.412 -11.332 1.310 1.00 98.56 103 GLU A N 1
ATOM 678 C CA . GLU A 1 103 ? -0.601 -10.998 0.301 1.00 98.56 103 GLU A CA 1
ATOM 679 C C . GLU A 1 103 ? -0.431 -9.555 -0.184 1.00 98.56 103 GLU A C 1
ATOM 681 O O . GLU A 1 103 ? -0.400 -9.314 -1.389 1.00 98.56 103 GLU A O 1
ATOM 686 N N . ALA A 1 104 ? -0.237 -8.608 0.741 1.00 98.69 104 ALA A N 1
ATOM 687 C CA . ALA A 1 104 ? -0.055 -7.201 0.401 1.00 98.69 104 ALA A CA 1
ATOM 688 C C . ALA A 1 104 ? 1.121 -6.981 -0.563 1.00 98.69 104 ALA A C 1
ATOM 690 O O . ALA A 1 104 ? 0.980 -6.259 -1.547 1.00 98.69 104 ALA A O 1
ATOM 691 N N . ILE A 1 105 ? 2.262 -7.629 -0.309 1.00 98.56 105 ILE A N 1
ATOM 692 C CA . ILE A 1 105 ? 3.454 -7.548 -1.158 1.00 98.56 105 ILE A CA 1
ATOM 693 C C . ILE A 1 105 ? 3.215 -8.211 -2.512 1.00 98.56 105 ILE A C 1
ATOM 695 O O . ILE A 1 105 ? 3.598 -7.631 -3.523 1.00 98.56 105 ILE A O 1
ATOM 699 N N . ASN A 1 106 ? 2.566 -9.375 -2.563 1.00 98.56 106 ASN A N 1
ATOM 700 C CA . ASN A 1 106 ? 2.285 -10.059 -3.828 1.00 98.56 106 ASN A CA 1
ATOM 701 C C . ASN A 1 106 ? 1.394 -9.204 -4.740 1.00 98.56 106 ASN A C 1
ATOM 703 O O . ASN A 1 106 ? 1.744 -8.973 -5.897 1.00 98.56 106 ASN A O 1
ATOM 707 N N . VAL A 1 107 ? 0.294 -8.672 -4.201 1.00 98.44 107 VAL A N 1
ATOM 708 C CA . VAL A 1 107 ? -0.639 -7.803 -4.934 1.00 98.44 107 VAL A CA 1
ATOM 709 C C . VAL A 1 107 ? 0.038 -6.498 -5.347 1.00 98.44 107 VAL A C 1
ATOM 711 O O . VAL A 1 107 ? -0.062 -6.089 -6.500 1.00 98.44 107 VAL A O 1
ATOM 714 N N . ALA A 1 108 ? 0.756 -5.844 -4.428 1.00 97.94 108 ALA A N 1
ATOM 715 C CA . ALA A 1 108 ? 1.450 -4.593 -4.722 1.00 97.94 108 ALA A CA 1
ATOM 716 C C . ALA A 1 108 ? 2.549 -4.778 -5.776 1.00 97.94 108 ALA A C 1
ATOM 718 O O . ALA A 1 108 ? 2.711 -3.916 -6.635 1.00 97.94 108 ALA A O 1
ATOM 719 N N . THR A 1 109 ? 3.278 -5.896 -5.732 1.00 97.69 109 THR A N 1
ATOM 720 C CA . THR A 1 109 ? 4.323 -6.233 -6.707 1.00 97.69 109 THR A CA 1
ATOM 721 C C . THR A 1 109 ? 3.718 -6.465 -8.085 1.00 97.69 109 THR A C 1
ATOM 723 O O . THR A 1 109 ? 4.172 -5.862 -9.051 1.00 97.69 109 THR A O 1
ATOM 726 N N . GLU A 1 110 ? 2.666 -7.280 -8.187 1.00 97.56 110 GLU A N 1
ATOM 727 C CA . GLU A 1 110 ? 1.989 -7.544 -9.461 1.00 97.56 110 GLU A CA 1
ATOM 728 C C . GLU A 1 110 ? 1.386 -6.258 -10.046 1.00 97.56 110 GLU A C 1
ATOM 730 O O . GLU A 1 110 ? 1.607 -5.953 -11.218 1.00 97.56 110 GLU A O 1
ATOM 735 N N . TYR A 1 111 ? 0.727 -5.437 -9.224 1.00 96.88 111 TYR A N 1
ATOM 736 C CA . TYR A 1 111 ? 0.216 -4.130 -9.642 1.00 96.88 111 TYR A CA 1
ATOM 737 C C . TYR A 1 111 ? 1.332 -3.189 -10.126 1.00 96.88 111 TYR A C 1
ATOM 739 O O . TYR A 1 111 ? 1.222 -2.610 -11.204 1.00 96.88 111 TYR A O 1
ATOM 747 N N . ALA A 1 112 ? 2.416 -3.044 -9.355 1.00 95.00 112 ALA A N 1
ATOM 748 C CA . ALA A 1 112 ? 3.512 -2.121 -9.659 1.00 95.00 112 ALA A CA 1
ATOM 749 C C . ALA A 1 112 ? 4.372 -2.564 -10.857 1.00 95.00 112 ALA A C 1
ATOM 751 O O . ALA A 1 112 ? 5.011 -1.730 -11.501 1.00 95.00 112 ALA A O 1
ATOM 752 N N . GLN A 1 113 ? 4.402 -3.863 -11.160 1.00 96.19 113 GL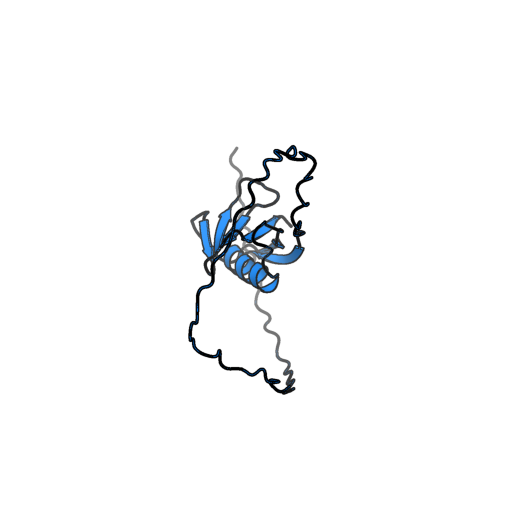N A N 1
ATOM 753 C CA . GLN A 1 113 ? 5.091 -4.417 -12.328 1.00 96.19 113 GLN A CA 1
ATOM 754 C C . GLN A 1 113 ? 4.215 -4.436 -13.585 1.00 96.19 113 GLN A C 1
ATOM 756 O O . GLN A 1 113 ? 4.736 -4.553 -14.695 1.00 96.19 113 GLN A O 1
ATOM 761 N N . THR A 1 114 ? 2.896 -4.305 -13.437 1.00 94.56 114 THR A N 1
ATOM 762 C CA . THR A 1 114 ? 1.976 -4.311 -14.572 1.00 94.56 114 THR A CA 1
ATOM 763 C C . THR A 1 114 ? 1.974 -2.958 -15.272 1.00 94.56 114 THR A C 1
ATOM 765 O O . THR A 1 114 ? 1.501 -1.952 -14.746 1.00 94.56 114 THR A O 1
ATOM 768 N N . VAL A 1 115 ? 2.457 -2.943 -16.514 1.00 88.38 115 VAL A N 1
ATOM 769 C CA . VAL A 1 115 ? 2.348 -1.784 -17.404 1.00 88.38 115 VAL A CA 1
ATOM 770 C C . VAL A 1 115 ? 0.953 -1.785 -18.029 1.00 88.38 115 VAL A C 1
ATOM 772 O O . VAL A 1 115 ? 0.686 -2.535 -18.967 1.00 88.38 115 VAL A O 1
ATOM 775 N N . SER A 1 116 ? 0.056 -0.950 -17.503 1.00 86.00 116 SER A N 1
ATOM 776 C CA . SER A 1 116 ? -1.294 -0.760 -18.042 1.00 86.00 116 SER A CA 1
ATOM 777 C C . SER A 1 116 ? -1.460 0.626 -18.666 1.00 86.00 116 SER A C 1
ATOM 779 O O . SER A 1 116 ? -0.847 1.596 -18.230 1.00 86.00 116 SER A O 1
ATOM 781 N N . ASN A 1 117 ? -2.340 0.724 -19.667 1.00 85.00 117 ASN A N 1
ATOM 782 C CA . ASN A 1 117 ? -2.813 2.002 -20.214 1.00 85.00 117 ASN A CA 1
ATOM 783 C C . ASN A 1 117 ? -4.008 2.571 -19.418 1.00 85.00 117 ASN A C 1
ATOM 785 O O . ASN A 1 117 ? -4.629 3.540 -19.851 1.00 85.00 117 ASN A O 1
ATOM 789 N N . THR A 1 118 ? -4.374 1.938 -18.300 1.00 88.81 118 THR A N 1
ATOM 790 C CA . THR A 1 118 ? -5.482 2.337 -17.424 1.00 88.81 118 THR A CA 1
ATOM 791 C C . THR A 1 118 ? -4.985 2.618 -16.011 1.00 88.81 118 THR A C 1
ATOM 793 O O . THR A 1 118 ? -4.109 1.921 -15.503 1.00 88.81 118 THR A O 1
ATOM 796 N N . ASP A 1 119 ? -5.618 3.582 -15.340 1.00 84.88 119 ASP A N 1
ATOM 797 C CA . ASP A 1 119 ? -5.314 3.935 -13.944 1.00 84.88 119 ASP A CA 1
ATOM 798 C C . ASP A 1 119 ? -5.925 2.967 -12.920 1.00 84.88 119 ASP A C 1
ATOM 800 O O . ASP A 1 119 ? -5.719 3.129 -11.719 1.00 84.88 119 ASP A O 1
ATOM 804 N N . ALA A 1 120 ? -6.709 1.989 -13.380 1.00 93.12 120 ALA A N 1
ATOM 805 C CA . ALA A 1 120 ? -7.379 0.993 -12.556 1.00 93.12 120 ALA A CA 1
ATOM 806 C C . ALA A 1 120 ? -7.249 -0.400 -13.178 1.00 93.12 120 ALA A C 1
ATOM 808 O O . ALA A 1 120 ? -7.374 -0.561 -14.397 1.00 93.12 120 ALA A O 1
ATOM 809 N N . GLN A 1 121 ? -7.016 -1.402 -12.334 1.00 95.44 121 GLN A N 1
ATOM 810 C CA . GLN A 1 121 ? -6.856 -2.801 -12.724 1.00 95.44 121 GLN A CA 1
ATOM 811 C C . GLN A 1 121 ? -7.214 -3.740 -11.566 1.00 95.44 121 GLN A C 1
ATOM 813 O O . GLN A 1 121 ? -7.162 -3.361 -10.394 1.00 95.44 121 GLN A O 1
ATOM 818 N N . THR A 1 122 ? -7.571 -4.976 -11.908 1.00 97.06 122 THR A N 1
ATOM 819 C CA . THR A 1 122 ? -7.848 -6.034 -10.934 1.00 97.06 122 THR A CA 1
ATOM 820 C C . THR A 1 122 ? -6.641 -6.953 -10.822 1.00 97.06 122 THR A C 1
ATOM 822 O O . THR A 1 122 ? -6.233 -7.549 -11.814 1.00 97.06 122 THR A O 1
ATOM 825 N N . VAL A 1 123 ? -6.108 -7.109 -9.613 1.00 97.06 123 VAL A N 1
ATOM 826 C CA . VAL A 1 123 ? -4.917 -7.917 -9.319 1.00 97.06 123 VAL A CA 1
ATOM 827 C C . VAL A 1 123 ? -5.280 -8.926 -8.240 1.00 97.06 123 VAL A C 1
ATOM 829 O O . VAL A 1 123 ? -5.601 -8.537 -7.125 1.00 97.06 123 VAL A O 1
ATOM 832 N N . GLN A 1 124 ? -5.301 -10.224 -8.546 1.00 96.12 124 GLN A N 1
ATOM 833 C CA . GLN A 1 124 ? -5.663 -11.270 -7.564 1.00 96.12 124 GLN A CA 1
ATOM 834 C C . GLN A 1 124 ? -7.026 -11.026 -6.859 1.00 96.12 124 GLN A C 1
ATOM 836 O O . GLN A 1 124 ? -7.236 -11.352 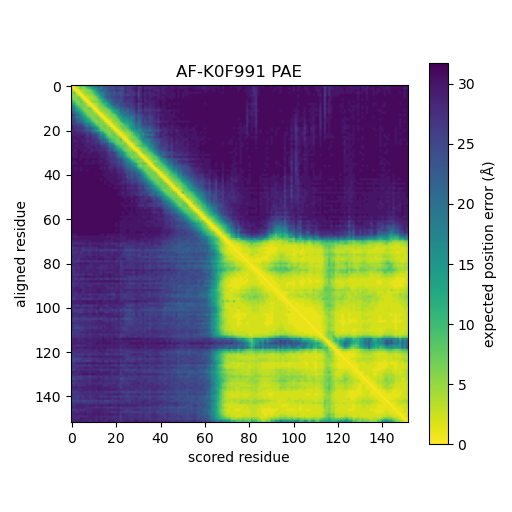-5.685 1.00 96.12 124 GLN A O 1
ATOM 841 N N . GLY A 1 125 ? -7.970 -10.408 -7.579 1.00 97.62 125 GLY A N 1
ATOM 842 C CA . GLY A 1 125 ? -9.283 -9.999 -7.062 1.00 97.62 125 GLY A CA 1
ATOM 843 C C . GLY A 1 125 ? -9.295 -8.679 -6.279 1.00 97.62 125 GLY A C 1
ATOM 844 O O . GLY A 1 125 ? -10.356 -8.263 -5.823 1.00 97.62 125 GLY A O 1
ATOM 845 N N . TRP A 1 126 ? -8.152 -8.013 -6.126 1.00 98.56 126 TRP A N 1
ATOM 846 C CA . TRP A 1 126 ? -8.043 -6.675 -5.555 1.00 98.56 126 TRP A CA 1
ATOM 847 C C . TRP A 1 126 ? -8.261 -5.600 -6.613 1.00 98.56 126 TRP A C 1
ATOM 849 O O . TRP A 1 126 ? -7.684 -5.663 -7.696 1.00 98.56 126 TRP A O 1
ATOM 859 N N . GLN A 1 127 ? -9.039 -4.574 -6.276 1.00 98.25 127 GLN A N 1
ATOM 860 C CA . GLN A 1 127 ? -9.244 -3.405 -7.126 1.00 98.25 127 GLN A CA 1
ATOM 861 C C . GLN A 1 127 ? -8.155 -2.371 -6.853 1.00 98.25 127 GLN A C 1
ATOM 863 O O . GLN A 1 127 ? -8.241 -1.597 -5.898 1.00 98.25 127 GLN A O 1
ATOM 868 N N . CYS A 1 128 ? -7.129 -2.359 -7.695 1.00 97.69 128 CYS A N 1
ATOM 869 C CA . CYS A 1 128 ? -5.993 -1.459 -7.579 1.00 97.69 128 CYS A CA 1
ATOM 870 C C . CYS A 1 128 ? -6.142 -0.253 -8.500 1.00 97.69 128 CYS A C 1
ATOM 872 O O . CYS A 1 128 ? -6.541 -0.393 -9.656 1.00 97.69 128 CYS A O 1
ATOM 874 N N . HIS A 1 129 ? -5.820 0.932 -7.990 1.00 96.69 129 HIS A N 1
ATOM 875 C CA . HIS A 1 129 ? -5.911 2.166 -8.757 1.00 96.69 129 HIS A CA 1
ATOM 876 C C . HIS A 1 129 ? -4.974 3.263 -8.250 1.00 96.69 129 HIS A C 1
ATOM 878 O O . HIS A 1 129 ? -4.627 3.323 -7.061 1.00 96.69 129 HIS A O 1
ATOM 884 N N . ALA A 1 130 ? -4.607 4.167 -9.158 1.00 95.06 130 ALA A N 1
ATOM 885 C CA . ALA A 1 130 ? -3.903 5.394 -8.819 1.00 95.06 130 ALA A CA 1
ATOM 886 C C . ALA A 1 130 ? -4.756 6.271 -7.887 1.00 95.06 130 ALA A C 1
ATOM 888 O O . ALA A 1 130 ? -5.984 6.309 -7.985 1.00 95.06 130 ALA A O 1
ATOM 889 N N . GLN A 1 131 ? -4.104 6.971 -6.964 1.00 94.94 131 GLN A N 1
ATOM 890 C CA . GLN A 1 131 ? -4.750 7.911 -6.051 1.00 94.94 131 GLN A CA 1
ATOM 891 C C . GLN A 1 131 ? -4.342 9.347 -6.387 1.00 94.94 131 GLN A C 1
ATOM 893 O O . GLN A 1 131 ? -3.218 9.581 -6.834 1.00 94.94 131 GLN A O 1
ATOM 898 N N . PRO A 1 132 ? -5.201 10.333 -6.085 1.00 94.81 132 PRO A N 1
ATOM 899 C CA . PRO A 1 132 ? -4.829 11.742 -6.182 1.00 94.81 132 PRO A CA 1
ATOM 900 C C . PRO A 1 132 ? -3.829 12.180 -5.097 1.00 94.81 132 PRO A C 1
ATOM 902 O O . PRO A 1 132 ? -3.220 13.239 -5.230 1.00 94.81 132 PRO A O 1
ATOM 905 N N . ASP A 1 133 ? -3.670 11.405 -4.017 1.00 94.94 133 ASP A N 1
ATOM 906 C CA . ASP A 1 133 ? -2.729 11.717 -2.939 1.00 94.94 133 ASP A CA 1
ATOM 907 C C . ASP A 1 133 ? -1.292 11.322 -3.332 1.00 94.94 133 ASP A C 1
ATOM 909 O O . ASP A 1 133 ? -1.007 10.132 -3.493 1.00 94.94 133 ASP A O 1
ATOM 913 N N . PRO A 1 134 ? -0.347 12.278 -3.426 1.00 94.06 134 PRO A N 1
ATOM 914 C CA . PRO A 1 134 ? 1.041 11.976 -3.762 1.00 94.06 134 PRO A CA 1
ATOM 915 C C . PRO A 1 134 ? 1.778 11.145 -2.699 1.00 94.06 134 PRO A C 1
ATOM 917 O O . PRO A 1 134 ? 2.812 10.557 -3.011 1.00 94.06 134 PRO A O 1
ATOM 920 N N . ARG A 1 135 ? 1.293 11.082 -1.450 1.00 94.75 135 ARG A N 1
ATOM 921 C CA . ARG A 1 135 ? 1.896 10.246 -0.394 1.00 94.75 135 ARG A CA 1
ATOM 922 C C . ARG A 1 135 ? 1.562 8.772 -0.568 1.00 94.75 135 ARG A C 1
ATOM 924 O O . ARG A 1 135 ? 2.414 7.922 -0.312 1.00 94.75 135 ARG A O 1
ATOM 931 N N . THR A 1 136 ? 0.355 8.492 -1.044 1.00 96.31 136 THR A N 1
ATOM 932 C CA . THR A 1 136 ? -0.157 7.148 -1.313 1.00 96.31 136 THR A CA 1
ATOM 933 C C . THR A 1 136 ? -0.600 7.084 -2.770 1.00 96.31 136 THR A C 1
ATOM 935 O O . THR A 1 136 ? -1.793 6.993 -3.027 1.00 96.31 136 THR A O 1
ATOM 938 N N . PRO A 1 137 ? 0.325 7.158 -3.745 1.00 95.12 137 PRO A N 1
ATOM 939 C CA . PRO A 1 137 ? -0.001 7.294 -5.167 1.00 95.12 137 PRO A CA 1
ATOM 940 C C . PRO A 1 137 ? -0.808 6.127 -5.738 1.00 95.12 137 PRO A C 1
ATOM 942 O O . PRO A 1 137 ? -1.340 6.228 -6.841 1.00 95.12 137 PRO A O 1
ATOM 945 N N . SER A 1 138 ? -0.892 4.994 -5.043 1.00 96.44 138 SER A N 1
ATOM 946 C CA . SER A 1 138 ? -1.763 3.890 -5.434 1.00 96.44 138 SER A CA 1
ATOM 947 C C . SER A 1 138 ? -2.302 3.150 -4.219 1.00 96.44 138 SER A C 1
ATOM 949 O O . SER A 1 138 ? -1.653 3.071 -3.174 1.00 96.44 138 SER A O 1
ATOM 951 N N . ALA A 1 139 ? -3.497 2.592 -4.369 1.00 97.81 139 ALA A N 1
ATOM 952 C CA . ALA A 1 139 ? -4.111 1.745 -3.363 1.00 97.81 139 ALA A CA 1
ATOM 953 C C . ALA A 1 139 ? -4.881 0.599 -4.020 1.00 97.81 139 ALA A C 1
ATOM 955 O O . ALA A 1 139 ? -5.428 0.751 -5.113 1.00 97.81 139 ALA A O 1
ATOM 956 N N . CYS A 1 140 ? -4.951 -0.526 -3.318 1.00 98.31 140 CYS A N 1
ATOM 957 C CA . CYS A 1 140 ? -5.760 -1.679 -3.687 1.00 98.31 140 CYS A CA 1
ATOM 958 C C . CYS A 1 140 ? -6.793 -1.955 -2.600 1.00 98.31 140 CYS A C 1
ATOM 960 O O . CYS A 1 140 ? -6.471 -1.868 -1.415 1.00 98.31 140 CYS A O 1
ATOM 962 N N . THR A 1 141 ? -8.020 -2.312 -2.977 1.00 98.38 141 THR A N 1
ATOM 963 C CA . THR A 1 141 ? -9.084 -2.665 -2.024 1.00 98.38 141 THR A CA 1
ATOM 964 C C . THR A 1 141 ? -9.758 -3.989 -2.370 1.00 98.38 141 THR A C 1
ATOM 966 O O . THR A 1 141 ? -9.906 -4.338 -3.543 1.00 98.38 141 THR A O 1
ATOM 969 N N . LYS A 1 142 ? -10.158 -4.735 -1.335 1.00 98.25 142 LYS A N 1
ATOM 970 C CA . LYS A 1 142 ? -10.881 -6.009 -1.436 1.00 98.25 142 LYS A CA 1
ATOM 971 C C . LYS A 1 142 ? -11.592 -6.294 -0.117 1.00 98.25 142 LYS A C 1
ATOM 973 O O . LYS A 1 142 ? -10.958 -6.233 0.928 1.00 98.25 142 LYS A O 1
ATOM 978 N N . ASP A 1 143 ? -12.896 -6.566 -0.148 1.00 96.88 143 ASP A N 1
ATOM 979 C CA . ASP A 1 143 ? -13.677 -6.982 1.033 1.00 96.88 143 ASP A CA 1
ATOM 980 C C . ASP A 1 143 ? -13.539 -6.059 2.269 1.00 96.88 143 ASP A C 1
ATOM 982 O O . ASP A 1 143 ? -13.563 -6.499 3.414 1.00 96.88 143 ASP A O 1
ATOM 986 N N . GLY A 1 144 ? -13.364 -4.751 2.045 1.00 96.62 144 GLY A N 1
ATOM 987 C CA . GLY A 1 144 ? -13.141 -3.762 3.110 1.00 96.62 144 GLY A CA 1
ATOM 988 C C . GLY A 1 144 ? -11.694 -3.665 3.608 1.00 96.62 144 GLY A C 1
ATOM 989 O O . GLY A 1 144 ? -11.368 -2.710 4.310 1.00 96.62 144 GLY A O 1
ATOM 990 N N . LEU A 1 145 ? -10.818 -4.584 3.198 1.00 98.25 145 LEU A N 1
ATOM 991 C CA . LEU A 1 145 ? -9.374 -4.491 3.380 1.00 98.25 145 LEU A CA 1
ATOM 992 C C . LEU A 1 145 ? -8.761 -3.538 2.349 1.00 98.25 145 LEU A C 1
ATOM 994 O O . LEU A 1 145 ? -9.307 -3.300 1.263 1.00 98.25 145 LEU A O 1
ATOM 998 N N . ARG A 1 146 ? -7.584 -3.013 2.688 1.00 98.31 146 ARG A N 1
ATOM 999 C CA . ARG A 1 146 ? -6.840 -2.073 1.854 1.00 98.31 146 ARG A CA 1
ATOM 1000 C C . ARG A 1 146 ? -5.346 -2.382 1.882 1.00 98.31 146 ARG A C 1
ATOM 1002 O O . ARG A 1 146 ? -4.823 -2.833 2.895 1.00 98.31 146 ARG A O 1
ATOM 1009 N N . ILE A 1 147 ? -4.683 -2.106 0.766 1.00 98.62 147 ILE A N 1
ATOM 1010 C CA . ILE A 1 147 ? -3.229 -2.045 0.605 1.00 98.62 147 ILE A CA 1
ATOM 1011 C C . ILE A 1 147 ? -2.904 -0.652 0.073 1.00 98.62 147 ILE A C 1
ATOM 1013 O O . ILE A 1 147 ? -3.592 -0.145 -0.815 1.00 98.62 147 ILE A O 1
ATOM 1017 N N . GLU A 1 148 ? -1.860 -0.035 0.598 1.00 98.38 148 GLU A N 1
ATOM 1018 C CA . GLU A 1 148 ? -1.372 1.271 0.169 1.00 98.38 148 GLU A CA 1
ATOM 1019 C C . GLU A 1 148 ? 0.052 1.138 -0.362 1.00 98.38 148 GLU A C 1
ATOM 1021 O O . GLU A 1 148 ? 0.916 0.566 0.301 1.00 98.38 148 GLU A O 1
ATOM 1026 N N . LEU A 1 149 ? 0.313 1.694 -1.544 1.00 97.75 149 LEU A N 1
ATOM 1027 C CA . LEU A 1 149 ? 1.659 1.831 -2.086 1.00 97.75 149 LEU A CA 1
ATOM 1028 C C . LEU A 1 149 ? 2.078 3.284 -1.909 1.00 97.75 149 LEU A C 1
ATOM 1030 O O . LEU A 1 149 ? 1.618 4.165 -2.638 1.00 97.75 149 LEU A O 1
ATOM 1034 N N . ARG A 1 150 ? 2.939 3.536 -0.927 1.00 96.88 150 ARG A N 1
ATOM 1035 C CA . ARG A 1 150 ? 3.470 4.867 -0.634 1.00 96.88 150 ARG A CA 1
ATOM 1036 C C . ARG A 1 150 ? 4.689 5.168 -1.491 1.00 96.88 150 ARG A C 1
ATOM 1038 O O . ARG A 1 150 ? 5.444 4.265 -1.860 1.00 96.88 150 ARG A O 1
ATOM 1045 N N . ALA A 1 151 ? 4.880 6.444 -1.809 1.00 91.12 151 ALA A N 1
ATOM 1046 C CA . ALA A 1 151 ? 6.133 6.892 -2.406 1.00 91.12 151 ALA A CA 1
ATOM 1047 C C . ALA A 1 151 ? 7.295 6.594 -1.438 1.00 91.12 151 ALA A C 1
ATOM 1049 O O . ALA A 1 151 ? 7.173 6.869 -0.241 1.00 91.12 151 ALA A O 1
ATOM 1050 N N . GLY A 1 152 ? 8.348 5.949 -1.950 1.00 80.38 152 GLY A N 1
ATOM 1051 C CA . GLY A 1 152 ? 9.607 5.734 -1.230 1.00 80.38 152 GLY A CA 1
ATOM 1052 C C . GLY A 1 152 ? 10.528 6.943 -1.281 1.00 80.38 152 GLY A C 1
ATOM 1053 O O . GLY A 1 152 ? 10.239 7.881 -2.060 1.00 80.38 152 GLY A O 1
#

Foldseek 3Di:
DDDDDDDDDDDDDDDDDDDDDDDDDDDDDDDDDDDDDDDDDDDDDDDDDDDDDDDPPDDPPPPPPDPQPQAAKDFLQWEAALVRFIWTKIFGQWSQGTDDSVVSRQQVNVVRHDDDPDQWDAGPNWIKGADPDQQQRIKTDDPRTIMTTGHD